Protein AF-A0A955M2W7-F1 (afdb_monomer)

Mean predicted aligned error: 8.61 Å

Foldseek 3Di:
DQEQAQADAQADPVRARADPVPRHGPVPDPDPPDDNPGRCPVQQDWDWDWDQPPPVRWIKIKIKRGQQDPVSQVVVLVVVCVVVVWDKDWDADPRIIMIITTDPCSVVVVVVPPHPD

Radius of gyration: 15.65 Å; Cα contacts (8 Å, |Δi|>4): 184; chains: 1; bounding box: 33×27×47 Å

Structure (mmCIF, N/CA/C/O backbone):
data_AF-A0A955M2W7-F1
#
_entry.id   AF-A0A955M2W7-F1
#
loop_
_atom_site.group_PDB
_atom_site.id
_atom_site.type_symbol
_atom_site.label_atom_id
_atom_site.label_alt_id
_atom_site.label_comp_id
_atom_site.label_asym_id
_atom_site.label_entity_id
_atom_site.label_seq_id
_atom_site.pdbx_PDB_ins_code
_atom_site.Cartn_x
_atom_site.Cartn_y
_atom_site.Cartn_z
_atom_site.occupancy
_atom_site.B_iso_or_equiv
_atom_site.auth_seq_id
_atom_site.auth_comp_id
_atom_site.auth_asym_id
_atom_site.auth_atom_id
_atom_site.pdbx_PDB_model_num
ATOM 1 N N . MET A 1 1 ? -12.781 7.298 -4.747 1.00 55.44 1 MET A N 1
ATOM 2 C CA . MET A 1 1 ? -12.076 6.059 -5.134 1.00 55.44 1 MET A CA 1
ATOM 3 C C . MET A 1 1 ? -10.673 6.449 -5.596 1.00 55.44 1 MET A C 1
ATOM 5 O O . MET A 1 1 ? -10.485 7.611 -5.962 1.00 55.44 1 MET A O 1
ATOM 9 N N . ILE A 1 2 ? -9.670 5.594 -5.405 1.00 60.34 2 ILE A N 1
ATOM 10 C CA . ILE A 1 2 ? -8.349 5.741 -6.036 1.00 60.34 2 ILE A CA 1
ATOM 11 C C . ILE A 1 2 ? -8.179 4.484 -6.859 1.00 60.34 2 ILE A C 1
ATOM 13 O O . ILE A 1 2 ? -8.208 3.394 -6.296 1.00 60.34 2 ILE A O 1
ATOM 17 N N . ASP A 1 3 ? -8.062 4.662 -8.163 1.00 64.06 3 ASP A N 1
ATOM 18 C CA . ASP A 1 3 ? -7.784 3.581 -9.087 1.00 64.06 3 ASP A CA 1
ATOM 19 C C . ASP A 1 3 ? -6.321 3.158 -8.920 1.00 64.06 3 ASP A C 1
ATOM 21 O O . ASP A 1 3 ? -5.422 4.002 -8.842 1.00 64.06 3 ASP A O 1
ATOM 25 N N . ILE A 1 4 ? -6.092 1.850 -8.802 1.00 65.69 4 ILE A N 1
ATOM 26 C CA . ILE A 1 4 ? -4.745 1.289 -8.891 1.00 65.69 4 ILE A CA 1
ATOM 27 C C . ILE A 1 4 ? -4.284 1.508 -10.339 1.00 65.69 4 ILE A C 1
ATOM 29 O O . ILE A 1 4 ? -5.038 1.160 -11.248 1.00 65.69 4 ILE A O 1
ATOM 33 N N . PRO A 1 5 ? -3.107 2.114 -10.579 1.00 65.50 5 PRO A N 1
ATOM 34 C CA . PRO A 1 5 ? -2.611 2.318 -11.933 1.00 65.50 5 PRO A CA 1
ATOM 35 C C . PRO A 1 5 ? -2.542 0.982 -12.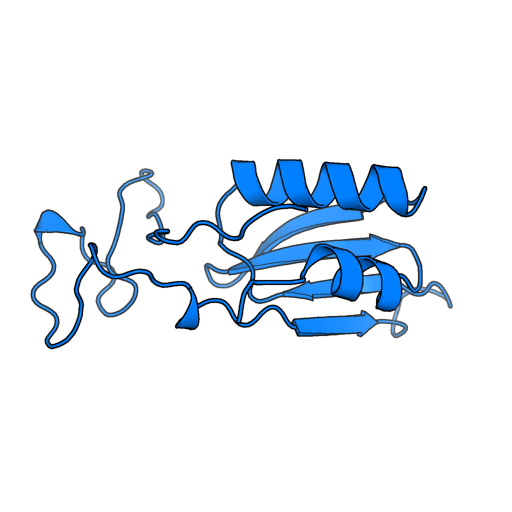681 1.00 65.50 5 PRO A C 1
ATOM 37 O O . PRO A 1 5 ? -1.991 0.007 -12.171 1.00 65.50 5 PRO A O 1
ATOM 40 N N . GLU A 1 6 ? -3.110 0.952 -13.889 1.00 62.34 6 GLU A N 1
ATOM 41 C CA . GLU A 1 6 ? -3.134 -0.242 -14.744 1.00 62.34 6 GLU A CA 1
ATOM 42 C C . GLU A 1 6 ? -1.720 -0.642 -15.178 1.00 62.34 6 GLU A C 1
ATOM 44 O O . GLU A 1 6 ? -1.429 -1.827 -15.308 1.00 62.34 6 GLU A O 1
ATOM 49 N N . HIS A 1 7 ? -0.808 0.322 -15.299 1.00 66.81 7 HIS A N 1
ATOM 50 C CA . HIS A 1 7 ? 0.587 0.099 -15.661 1.00 66.81 7 HIS A CA 1
ATOM 51 C C . HIS A 1 7 ? 1.494 0.706 -14.598 1.00 66.81 7 HIS A C 1
ATOM 53 O O . HIS A 1 7 ? 1.539 1.923 -14.426 1.00 66.81 7 HIS A O 1
ATOM 59 N N . PHE A 1 8 ? 2.221 -0.146 -13.879 1.00 70.19 8 PHE A N 1
ATOM 60 C CA . PHE A 1 8 ? 3.292 0.292 -12.993 1.00 70.19 8 PHE A CA 1
ATOM 61 C C . PHE A 1 8 ? 4.467 -0.679 -13.074 1.00 70.19 8 PHE A C 1
ATOM 63 O O . PHE A 1 8 ? 4.328 -1.870 -12.789 1.00 70.19 8 PHE A O 1
ATOM 70 N N . LEU A 1 9 ? 5.631 -0.161 -13.462 1.00 72.81 9 LEU A N 1
ATOM 71 C CA . LEU A 1 9 ? 6.878 -0.912 -13.496 1.00 72.81 9 LEU A CA 1
ATOM 72 C C . LEU A 1 9 ? 7.715 -0.580 -12.255 1.00 72.81 9 LEU A C 1
ATOM 74 O O . LEU A 1 9 ? 7.808 0.594 -11.879 1.00 72.81 9 LEU A O 1
ATOM 78 N N . PRO A 1 10 ? 8.323 -1.586 -11.595 1.00 72.81 10 PRO A N 1
ATOM 79 C CA . PRO A 1 10 ? 9.264 -1.318 -10.518 1.00 72.81 10 PRO A CA 1
ATOM 80 C C . PRO A 1 10 ? 10.419 -0.473 -11.055 1.00 72.81 10 PRO A C 1
ATOM 82 O O . PRO A 1 10 ? 10.806 -0.607 -12.215 1.00 72.81 10 PRO A O 1
ATOM 85 N N . LYS A 1 11 ? 10.953 0.409 -10.212 1.00 76.56 11 LYS A N 1
ATOM 86 C CA . LYS A 1 11 ? 12.063 1.291 -10.572 1.00 76.56 11 LYS A CA 1
ATOM 87 C C . LYS A 1 11 ? 13.320 0.904 -9.810 1.00 76.56 11 LYS A C 1
ATOM 89 O O . LYS A 1 11 ? 13.226 0.489 -8.656 1.00 76.56 11 LYS A O 1
ATOM 94 N N . ASP A 1 12 ? 14.471 1.028 -10.458 1.00 78.94 12 ASP A N 1
ATOM 95 C CA . ASP A 1 12 ? 15.770 0.868 -9.804 1.00 78.94 12 ASP A CA 1
ATOM 96 C C . ASP A 1 12 ? 16.131 2.089 -8.932 1.00 78.94 12 ASP A C 1
ATOM 98 O O . ASP A 1 12 ? 15.396 3.080 -8.862 1.00 78.94 12 ASP A O 1
ATOM 102 N N . GLU A 1 13 ? 17.295 2.040 -8.278 1.00 74.25 13 GLU A N 1
ATOM 103 C CA . GLU A 1 13 ? 17.832 3.147 -7.469 1.00 74.25 13 GLU A CA 1
ATOM 104 C C . GLU A 1 13 ? 18.069 4.438 -8.280 1.00 74.25 13 GLU A C 1
ATOM 106 O O . GLU A 1 13 ? 18.193 5.520 -7.710 1.00 74.25 13 GLU A O 1
ATOM 111 N N . GLN A 1 14 ? 18.111 4.341 -9.611 1.00 76.38 14 GLN A N 1
ATOM 112 C CA . GLN A 1 14 ? 18.305 5.450 -10.546 1.00 76.38 14 GLN A CA 1
ATOM 113 C C . GLN A 1 14 ? 16.971 5.953 -11.131 1.00 76.38 14 GLN A C 1
ATOM 115 O O . GLN A 1 14 ? 16.965 6.873 -11.952 1.00 76.38 14 GLN A O 1
ATOM 120 N N . GLY A 1 15 ? 15.837 5.385 -10.705 1.00 73.94 15 GLY A N 1
ATOM 121 C CA . GLY A 1 15 ? 14.495 5.760 -11.146 1.00 73.94 15 GLY A CA 1
ATOM 122 C C . GLY A 1 15 ? 14.098 5.221 -12.523 1.00 73.94 15 GLY A C 1
ATOM 123 O O . GLY A 1 15 ? 13.074 5.657 -13.057 1.00 73.94 15 GLY A O 1
ATOM 124 N N . ARG A 1 16 ? 14.872 4.296 -13.101 1.00 79.62 16 ARG A N 1
ATOM 125 C CA . ARG A 1 16 ? 14.585 3.655 -14.390 1.00 79.62 16 ARG A CA 1
ATOM 126 C C . ARG A 1 16 ? 13.610 2.512 -14.199 1.00 79.62 16 ARG A C 1
ATOM 128 O O . ARG A 1 16 ? 13.729 1.750 -13.245 1.00 79.62 16 ARG A O 1
ATOM 135 N N . GLU A 1 17 ? 12.660 2.391 -15.114 1.00 82.06 17 GLU A N 1
ATOM 136 C CA . GLU A 1 17 ? 11.710 1.286 -15.117 1.00 82.06 17 GLU A CA 1
ATOM 137 C C . GLU A 1 17 ? 12.447 -0.013 -15.443 1.00 82.06 17 GLU A C 1
ATOM 139 O O . GLU A 1 17 ? 13.125 -0.139 -16.463 1.00 82.06 17 GLU A O 1
ATOM 144 N N . ILE A 1 18 ? 12.349 -0.976 -14.534 1.00 83.12 18 ILE A N 1
ATOM 145 C CA . ILE A 1 18 ? 13.008 -2.268 -14.644 1.00 83.12 18 ILE A CA 1
ATOM 146 C C . ILE A 1 18 ? 11.983 -3.387 -14.715 1.00 83.12 18 ILE A C 1
ATOM 148 O O . ILE A 1 18 ? 10.865 -3.320 -14.202 1.00 83.12 18 ILE A O 1
ATOM 152 N N . CYS A 1 19 ? 12.392 -4.475 -15.350 1.00 81.44 19 CYS A N 1
ATOM 153 C CA . CYS A 1 19 ? 11.615 -5.682 -15.402 1.00 81.44 19 CYS A CA 1
ATOM 154 C C . CYS A 1 19 ? 11.560 -6.328 -14.006 1.00 81.44 19 CYS A C 1
ATOM 156 O O . CYS A 1 19 ? 12.594 -6.673 -13.444 1.00 81.44 19 CYS A O 1
ATOM 158 N N . PRO A 1 20 ? 10.374 -6.636 -13.473 1.00 74.12 20 PRO A N 1
ATOM 159 C CA . PRO A 1 20 ? 10.189 -7.371 -12.215 1.00 74.12 20 PRO A CA 1
ATOM 160 C C . PRO A 1 20 ? 10.812 -8.780 -12.215 1.00 74.12 20 PRO A C 1
ATOM 162 O O . PRO A 1 20 ? 11.091 -9.325 -11.154 1.00 74.12 20 PRO A O 1
ATOM 165 N N . LYS A 1 21 ? 10.965 -9.410 -13.391 1.00 76.44 21 LYS A N 1
ATOM 166 C CA . LYS A 1 21 ? 11.401 -10.808 -13.530 1.00 76.44 21 LYS A CA 1
ATOM 167 C C . LYS A 1 21 ? 12.920 -10.927 -13.565 1.00 76.44 21 LYS A C 1
ATOM 169 O O . LYS A 1 21 ? 13.468 -11.846 -12.972 1.00 76.44 21 LYS A O 1
ATOM 174 N N . CYS A 1 22 ? 13.584 -10.038 -14.302 1.00 82.12 22 CYS A N 1
ATOM 175 C CA . CYS A 1 22 ? 15.033 -10.087 -14.512 1.00 82.12 22 CYS A CA 1
ATOM 176 C C . CYS A 1 22 ? 15.784 -8.859 -13.997 1.00 82.12 22 CYS A C 1
ATOM 178 O O . CYS A 1 22 ? 17.004 -8.833 -14.109 1.00 82.12 22 CYS A O 1
ATOM 180 N N . GLN A 1 23 ? 15.078 -7.854 -13.469 1.00 73.62 23 GLN A N 1
ATOM 181 C CA . GLN A 1 23 ? 15.620 -6.601 -12.925 1.00 73.62 23 GLN A CA 1
ATOM 182 C C . GLN A 1 23 ? 16.460 -5.770 -13.910 1.00 73.62 23 GLN A C 1
ATOM 184 O O . GLN A 1 23 ? 17.122 -4.820 -13.511 1.00 73.62 23 GLN A O 1
ATOM 189 N N . LYS A 1 24 ? 16.415 -6.091 -15.207 1.00 82.50 24 LYS A N 1
ATOM 190 C CA . LYS A 1 24 ? 17.012 -5.275 -16.275 1.00 82.50 24 LYS A CA 1
ATOM 191 C C . LYS A 1 24 ? 16.081 -4.133 -16.659 1.00 82.50 24 LYS A C 1
ATOM 193 O O . LYS A 1 24 ? 14.877 -4.270 -16.460 1.00 82.50 24 LYS A O 1
ATOM 198 N N . ALA A 1 25 ? 16.611 -3.063 -17.250 1.00 82.25 25 ALA A N 1
ATOM 199 C CA . ALA A 1 25 ? 15.796 -1.989 -17.819 1.00 82.25 25 ALA A CA 1
ATOM 200 C C . ALA A 1 25 ? 14.711 -2.554 -18.750 1.00 82.25 25 ALA A C 1
ATOM 202 O O . ALA A 1 25 ? 14.940 -3.565 -19.423 1.00 82.25 25 ALA A O 1
ATOM 203 N N . ASP A 1 26 ? 13.537 -1.923 -18.782 1.00 77.81 26 ASP A N 1
ATOM 204 C CA . ASP A 1 26 ? 12.425 -2.317 -19.653 1.00 77.81 26 ASP A CA 1
ATOM 205 C C . ASP A 1 26 ? 12.884 -2.482 -21.116 1.00 77.81 26 ASP A C 1
ATOM 207 O O . ASP A 1 26 ? 12.596 -3.506 -21.736 1.00 77.81 26 ASP A O 1
ATOM 211 N N . ALA A 1 27 ? 13.714 -1.551 -21.597 1.00 78.94 27 ALA A N 1
ATOM 212 C CA . ALA A 1 27 ? 14.281 -1.541 -22.941 1.00 78.94 27 ALA A CA 1
ATOM 213 C C . ALA A 1 27 ? 15.250 -2.706 -23.231 1.00 78.94 27 ALA A C 1
ATOM 215 O O . ALA A 1 27 ? 15.452 -3.071 -24.387 1.00 78.94 27 ALA A O 1
ATOM 216 N N . GLU A 1 28 ? 15.855 -3.299 -22.199 1.00 81.88 28 GLU A N 1
ATOM 217 C CA . GLU A 1 28 ? 16.826 -4.400 -22.314 1.00 81.88 28 GLU A CA 1
ATOM 218 C C . GLU A 1 28 ? 16.230 -5.756 -21.899 1.00 81.88 28 GLU A C 1
ATOM 220 O O . GLU A 1 28 ? 16.911 -6.792 -21.883 1.00 81.88 28 GLU A O 1
ATOM 225 N N . CYS A 1 29 ? 14.950 -5.771 -21.528 1.00 82.25 29 CYS A N 1
ATOM 226 C CA . CYS A 1 29 ? 14.283 -6.972 -21.077 1.00 82.25 29 CYS A CA 1
ATOM 227 C C . CYS A 1 29 ? 13.892 -7.876 -22.254 1.00 82.25 29 CYS A C 1
ATOM 229 O O . CYS A 1 29 ? 13.198 -7.475 -23.180 1.00 82.25 29 CYS A O 1
ATOM 231 N N . THR A 1 30 ? 14.281 -9.147 -22.170 1.00 82.88 30 THR A N 1
ATOM 232 C CA . THR A 1 30 ? 13.940 -10.210 -23.137 1.00 82.88 30 THR A CA 1
ATOM 233 C C . THR A 1 30 ? 13.213 -11.382 -22.468 1.00 82.88 30 THR A C 1
ATOM 235 O O . THR A 1 30 ? 13.259 -12.520 -22.935 1.00 82.88 30 THR A O 1
ATOM 238 N N . CYS A 1 31 ? 12.548 -11.140 -21.333 1.00 82.50 31 CYS A N 1
ATOM 239 C CA . CYS A 1 31 ? 11.854 -12.195 -20.602 1.00 82.50 31 CYS A CA 1
ATOM 240 C C . CYS A 1 31 ? 10.650 -12.743 -21.391 1.00 82.50 31 CYS A C 1
ATOM 242 O O . CYS A 1 31 ? 9.762 -11.974 -21.759 1.00 82.50 31 CYS A O 1
ATOM 244 N N . PRO A 1 32 ? 10.536 -14.073 -21.570 1.00 77.06 32 PRO A N 1
ATOM 245 C CA . PRO A 1 32 ? 9.371 -14.663 -22.215 1.00 77.06 32 PRO A CA 1
ATOM 246 C C . PRO A 1 32 ? 8.109 -14.432 -21.368 1.00 77.06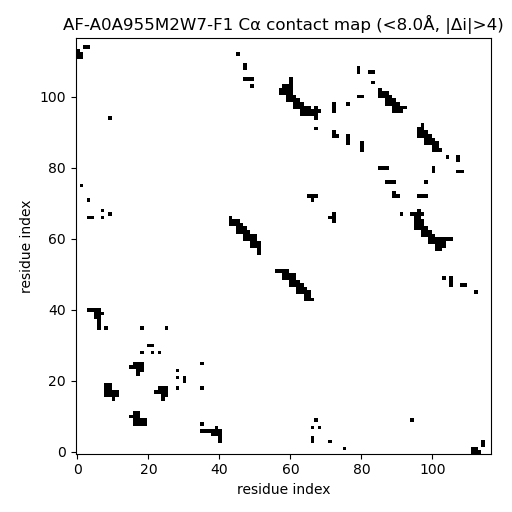 32 PRO A C 1
ATOM 248 O O . PRO A 1 32 ? 8.090 -14.700 -20.156 1.00 77.06 32 PRO A O 1
ATOM 251 N N . GLY A 1 33 ? 7.061 -13.914 -22.016 1.00 71.94 33 GLY A N 1
ATOM 252 C CA . GLY A 1 33 ? 5.773 -13.595 -21.392 1.00 71.94 33 GLY A CA 1
ATOM 253 C C . GLY A 1 33 ? 5.773 -12.336 -20.518 1.00 71.94 33 GLY A C 1
ATOM 254 O O . GLY A 1 33 ? 4.883 -12.190 -19.686 1.00 71.94 33 GLY A O 1
ATOM 255 N N . TYR A 1 34 ? 6.775 -11.462 -20.646 1.00 71.88 34 TYR A N 1
ATOM 256 C CA . TYR A 1 34 ? 6.769 -10.139 -20.026 1.00 71.88 34 TYR A CA 1
ATOM 257 C C . TYR A 1 34 ? 6.462 -9.079 -21.084 1.00 71.88 34 TYR A C 1
ATOM 259 O O . TYR A 1 34 ? 7.264 -8.872 -21.990 1.00 71.88 34 TYR A O 1
ATOM 267 N N . ASP A 1 35 ? 5.315 -8.416 -20.951 1.00 71.44 35 ASP A N 1
ATOM 268 C CA . ASP A 1 35 ? 4.946 -7.262 -21.766 1.00 71.44 35 ASP A CA 1
ATOM 269 C C . ASP A 1 35 ? 4.792 -6.036 -20.845 1.00 71.44 35 ASP A C 1
ATOM 271 O O . ASP A 1 35 ? 3.907 -6.030 -19.978 1.00 71.44 35 ASP A O 1
ATOM 275 N N . PRO A 1 36 ? 5.655 -5.010 -20.970 1.00 68.00 36 PRO A N 1
ATOM 276 C CA . PRO A 1 36 ? 5.534 -3.786 -20.181 1.00 68.00 36 PRO A CA 1
ATOM 277 C C . PRO A 1 36 ? 4.258 -2.988 -20.506 1.00 68.00 36 PRO A C 1
ATOM 279 O O . PRO A 1 36 ? 3.817 -2.205 -19.670 1.00 68.00 36 PRO A O 1
ATOM 282 N N . ASN A 1 37 ? 3.630 -3.217 -21.667 1.00 68.50 37 ASN A N 1
ATOM 283 C CA . ASN A 1 37 ? 2.411 -2.532 -22.107 1.00 68.50 37 ASN A CA 1
ATOM 284 C C . ASN A 1 37 ? 1.117 -3.253 -21.704 1.00 68.50 37 ASN A C 1
ATOM 286 O O . ASN A 1 37 ? 0.027 -2.737 -21.962 1.00 68.50 37 ASN A O 1
ATOM 290 N N . GLN A 1 38 ? 1.187 -4.430 -21.078 1.00 66.31 38 GLN A N 1
ATOM 291 C CA . GLN A 1 38 ? -0.007 -5.089 -20.546 1.00 66.31 38 GLN A CA 1
ATOM 292 C C . GLN A 1 38 ? -0.404 -4.509 -19.184 1.00 66.31 38 GLN A C 1
ATOM 294 O O . GLN A 1 38 ? 0.482 -4.223 -18.374 1.00 66.31 38 GLN A O 1
ATOM 299 N N . PRO A 1 39 ? -1.715 -4.363 -18.905 1.00 60.59 39 PRO A N 1
ATOM 300 C CA . PRO A 1 39 ? -2.182 -3.927 -17.600 1.00 60.59 39 PRO A CA 1
ATOM 301 C C . PRO A 1 39 ? -1.722 -4.933 -16.539 1.00 60.59 39 PRO A C 1
ATOM 303 O O . PRO A 1 39 ? -2.093 -6.104 -16.552 1.00 60.59 39 PRO A O 1
ATOM 306 N N . GLN A 1 40 ? -0.891 -4.477 -15.610 1.00 63.59 40 GLN A N 1
ATOM 307 C CA . GLN A 1 40 ? -0.316 -5.282 -14.534 1.00 63.59 40 GLN A CA 1
ATOM 308 C C . GLN A 1 40 ? -1.191 -5.255 -13.274 1.00 63.59 40 GLN A C 1
ATOM 310 O O . GLN A 1 40 ? -0.701 -5.519 -12.176 1.00 63.59 40 GLN A O 1
ATOM 315 N N . LEU A 1 41 ? -2.491 -4.967 -13.427 1.00 57.50 41 LEU A N 1
ATOM 316 C CA . LEU A 1 41 ? -3.468 -4.926 -12.336 1.00 57.50 41 LEU A CA 1
ATOM 317 C C . LEU A 1 41 ? -3.493 -6.249 -11.554 1.00 57.50 41 LEU A C 1
ATOM 319 O O . LEU A 1 41 ? -3.506 -6.236 -10.327 1.00 57.50 41 LEU A O 1
ATOM 323 N N . GLU A 1 42 ? -3.373 -7.372 -12.270 1.00 55.53 42 GLU A N 1
ATOM 324 C CA . GLU A 1 42 ? -3.310 -8.735 -11.719 1.00 55.53 42 GLU A CA 1
ATOM 325 C C . GLU A 1 42 ? -2.098 -8.965 -10.796 1.00 55.53 42 GLU A C 1
ATOM 327 O O . GLU A 1 42 ? -2.048 -9.933 -10.036 1.00 55.53 42 GLU A O 1
ATOM 332 N N . ARG A 1 43 ? -1.076 -8.098 -10.868 1.00 63.19 43 ARG A N 1
ATOM 333 C CA . ARG A 1 43 ? 0.138 -8.221 -10.055 1.00 63.19 43 ARG A CA 1
ATOM 334 C C . ARG A 1 43 ? -0.031 -7.622 -8.661 1.00 63.19 43 ARG A C 1
ATOM 336 O O . ARG A 1 43 ? 0.658 -8.049 -7.733 1.00 63.19 43 ARG A O 1
ATOM 343 N N . TYR A 1 44 ? -0.932 -6.659 -8.492 1.00 70.25 44 TYR A N 1
ATOM 344 C CA . TYR A 1 44 ? -1.202 -6.064 -7.189 1.00 70.25 44 TYR A CA 1
ATOM 345 C C . TYR A 1 44 ? -2.387 -6.782 -6.562 1.00 70.25 44 TYR A C 1
ATOM 347 O O . TYR A 1 44 ? -3.524 -6.640 -6.997 1.00 70.25 44 TYR A O 1
ATOM 355 N N . SER A 1 45 ? -2.116 -7.543 -5.504 1.00 74.44 45 SER A N 1
ATOM 356 C CA . SER A 1 45 ? -3.141 -8.163 -4.664 1.00 74.44 45 SER A CA 1
ATOM 357 C C . SER A 1 45 ? -3.109 -7.490 -3.291 1.00 74.44 45 SER A C 1
ATOM 359 O O . SER A 1 45 ? -2.492 -8.048 -2.375 1.00 74.44 45 SER A O 1
ATOM 361 N N . PRO A 1 46 ? -3.753 -6.316 -3.118 1.00 82.88 46 PRO A N 1
ATOM 362 C CA . PRO A 1 46 ? -3.754 -5.612 -1.849 1.00 82.88 46 PRO A CA 1
ATOM 363 C C . PRO A 1 46 ? -4.297 -6.509 -0.734 1.00 82.88 46 PRO A C 1
ATOM 365 O O . PRO A 1 46 ? -5.459 -6.923 -0.792 1.00 82.88 46 PRO A O 1
ATOM 368 N N . LYS A 1 47 ? -3.497 -6.812 0.294 1.00 87.56 47 LYS A N 1
ATOM 369 C CA . LYS A 1 47 ? -3.996 -7.537 1.474 1.00 87.56 47 LYS A CA 1
ATOM 370 C C . LYS A 1 47 ? -4.110 -6.578 2.640 1.00 87.56 47 LYS A C 1
ATOM 372 O O . LYS A 1 47 ? -3.200 -5.811 2.943 1.00 87.56 47 LYS A O 1
ATOM 377 N N . VAL A 1 48 ? -5.263 -6.636 3.297 1.00 89.88 48 VAL A N 1
ATOM 378 C CA . VAL A 1 48 ? -5.559 -5.811 4.462 1.00 89.88 48 VAL A CA 1
ATOM 379 C C . VAL A 1 48 ? -5.452 -6.681 5.705 1.00 89.88 48 VAL A C 1
ATOM 381 O O . VAL A 1 48 ? -6.208 -7.634 5.887 1.00 89.88 48 VAL A O 1
ATOM 384 N N . LEU A 1 49 ? -4.499 -6.349 6.562 1.00 89.94 49 LEU A N 1
ATOM 385 C CA . LEU A 1 49 ? -4.162 -7.066 7.781 1.00 89.94 49 LEU A CA 1
ATOM 386 C C . LEU A 1 49 ? -4.476 -6.187 8.993 1.00 89.94 49 LEU A C 1
ATOM 388 O O . LEU A 1 49 ? -4.443 -4.958 8.924 1.00 89.94 49 LEU A O 1
ATOM 392 N N . LEU A 1 50 ? -4.794 -6.827 10.116 1.00 90.69 50 LEU A N 1
ATOM 393 C CA . LEU A 1 50 ? -4.972 -6.148 11.394 1.00 90.69 50 LEU A CA 1
ATOM 394 C C . LEU A 1 50 ? -3.867 -6.576 12.348 1.00 90.69 50 LEU A C 1
ATOM 396 O O . LEU A 1 50 ? -3.826 -7.731 12.772 1.00 90.69 50 LEU A O 1
ATOM 400 N N . GLU A 1 51 ? -3.017 -5.636 12.731 1.00 87.12 51 GLU A N 1
ATOM 401 C CA . GLU A 1 51 ? -1.888 -5.893 13.605 1.00 87.12 51 GLU A CA 1
ATOM 402 C C . GLU A 1 51 ? -2.133 -5.325 15.005 1.00 87.12 51 GLU A C 1
ATOM 404 O O . GLU A 1 51 ? -2.444 -4.147 15.195 1.00 87.12 51 GLU A O 1
ATOM 409 N N . LYS A 1 52 ? -2.032 -6.201 16.010 1.00 80.88 52 LYS A N 1
ATOM 410 C CA . LYS A 1 52 ? -2.232 -5.871 17.435 1.00 80.88 52 LYS A CA 1
ATOM 411 C C . LYS A 1 52 ? -1.021 -6.217 18.307 1.00 80.88 52 LYS A C 1
ATOM 413 O O . LYS A 1 52 ? -0.891 -5.705 19.420 1.00 80.88 52 LYS A O 1
ATOM 418 N N . LYS A 1 53 ? -0.137 -7.104 17.833 1.00 72.88 53 LYS A N 1
ATOM 419 C CA . LYS A 1 53 ? 1.042 -7.568 18.582 1.00 72.88 53 LYS A CA 1
ATOM 420 C C . LYS A 1 53 ? 2.068 -6.441 18.727 1.00 72.88 53 LYS A C 1
ATOM 422 O O . LYS A 1 53 ? 2.276 -5.666 17.807 1.00 72.88 53 LYS A O 1
ATOM 427 N N . GLY A 1 54 ? 2.699 -6.336 19.900 1.00 70.12 54 GLY A N 1
ATOM 428 C CA . GLY A 1 54 ? 3.809 -5.400 20.149 1.00 70.12 54 GLY A CA 1
ATOM 429 C C . GLY A 1 54 ? 3.438 -3.912 20.251 1.00 70.12 54 GLY A C 1
ATOM 430 O O . GLY A 1 54 ? 4.289 -3.096 20.586 1.00 70.12 54 GLY A O 1
ATOM 431 N N . ARG A 1 55 ? 2.172 -3.529 20.036 1.00 71.38 55 ARG A N 1
ATOM 432 C CA . ARG A 1 55 ? 1.736 -2.119 19.961 1.00 71.38 55 ARG A CA 1
ATOM 433 C C . ARG A 1 55 ? 1.056 -1.607 21.247 1.00 71.38 55 ARG A C 1
ATOM 435 O O . ARG A 1 55 ? 0.232 -0.699 21.190 1.00 71.38 55 ARG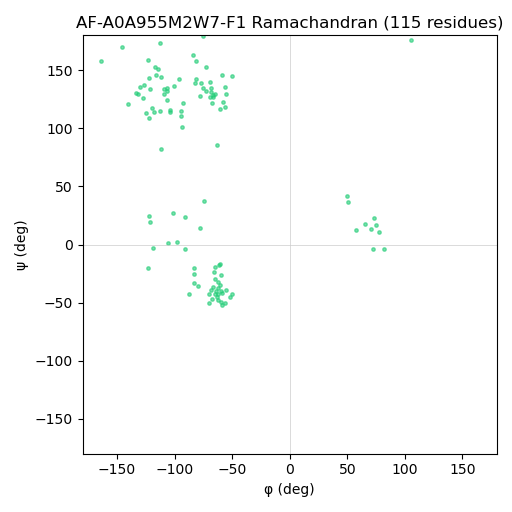 A O 1
ATOM 442 N N . LYS A 1 56 ? 1.375 -2.174 22.423 1.00 76.00 56 LYS A N 1
ATOM 443 C CA . LYS A 1 56 ? 0.803 -1.790 23.743 1.00 76.00 56 LYS A CA 1
ATOM 444 C C . LYS A 1 56 ? -0.740 -1.704 23.747 1.00 76.00 56 LYS A C 1
ATOM 446 O O . LYS A 1 56 ? -1.313 -0.757 24.273 1.00 76.00 56 LYS A O 1
ATOM 451 N N . GLY A 1 57 ? -1.410 -2.659 23.098 1.00 76.19 57 GLY A N 1
ATOM 452 C CA . GLY A 1 57 ? -2.875 -2.694 22.982 1.00 76.19 57 GLY A CA 1
ATOM 453 C C . GLY A 1 57 ? -3.470 -1.805 21.881 1.00 76.19 57 GLY A C 1
ATOM 454 O O . GLY A 1 57 ? -4.672 -1.874 21.636 1.00 76.19 57 GLY A O 1
ATOM 455 N N . LYS A 1 58 ? -2.658 -1.009 21.172 1.00 81.75 58 LYS A N 1
ATOM 456 C CA . LYS A 1 58 ? -3.111 -0.250 19.999 1.00 81.75 58 LYS A CA 1
ATOM 457 C C . LYS A 1 58 ? -3.231 -1.172 18.791 1.00 81.75 58 LYS A C 1
ATOM 459 O O . LYS A 1 58 ? -2.386 -2.030 18.560 1.00 81.75 58 LYS A O 1
ATOM 464 N N . THR A 1 59 ? -4.293 -0.974 18.024 1.00 88.62 59 THR A N 1
ATOM 465 C CA . THR A 1 59 ? -4.539 -1.711 16.783 1.00 88.62 59 THR A CA 1
ATOM 466 C C . THR A 1 59 ? -4.043 -0.884 15.601 1.00 88.62 59 THR A C 1
ATOM 468 O O . THR A 1 59 ? -4.181 0.338 15.624 1.00 88.62 59 THR A O 1
ATOM 471 N N . VAL A 1 60 ? -3.468 -1.528 14.590 1.00 91.06 60 VAL A N 1
ATOM 472 C CA . VAL A 1 60 ? -3.027 -0.905 13.337 1.00 91.06 60 VAL A CA 1
ATOM 473 C C . VAL A 1 60 ? -3.575 -1.724 12.174 1.00 91.06 60 VAL A C 1
ATOM 475 O O . VAL A 1 60 ? -3.531 -2.951 12.192 1.00 91.06 60 VAL A O 1
ATOM 478 N N . THR A 1 61 ? -4.112 -1.053 11.166 1.00 91.94 61 THR A N 1
ATOM 479 C CA . THR A 1 61 ? -4.494 -1.659 9.892 1.00 91.94 61 THR A CA 1
ATOM 480 C C . THR A 1 61 ? -3.321 -1.532 8.933 1.00 91.94 61 THR A C 1
ATOM 482 O O . THR A 1 61 ? -2.869 -0.421 8.670 1.00 91.94 61 THR A O 1
ATOM 485 N N . VAL A 1 62 ? -2.834 -2.655 8.417 1.00 91.62 62 VAL A N 1
ATOM 486 C CA . VAL A 1 62 ? -1.716 -2.716 7.469 1.00 91.62 62 VAL A CA 1
ATOM 487 C C . VAL A 1 62 ? -2.261 -3.113 6.104 1.00 91.62 62 VAL A C 1
ATOM 489 O O . VAL A 1 62 ? -3.075 -4.026 5.999 1.00 91.62 62 VAL A O 1
ATOM 492 N N . ILE A 1 63 ? -1.836 -2.413 5.062 1.00 91.12 63 ILE A N 1
ATOM 493 C CA . ILE A 1 63 ? -2.232 -2.633 3.675 1.00 91.12 63 ILE A CA 1
ATOM 494 C C . ILE A 1 63 ? -0.951 -2.899 2.900 1.00 91.12 63 ILE A C 1
ATOM 496 O O . ILE A 1 63 ? -0.165 -1.976 2.723 1.00 91.12 63 ILE A O 1
ATOM 500 N N . ASN A 1 64 ? -0.721 -4.134 2.468 1.00 88.75 64 ASN A N 1
ATOM 501 C CA . ASN A 1 64 ? 0.447 -4.508 1.665 1.00 88.75 64 ASN A CA 1
ATOM 502 C C . ASN A 1 64 ? 0.026 -4.918 0.248 1.00 88.75 64 ASN A C 1
ATOM 504 O O . ASN A 1 64 ? -1.167 -5.011 -0.037 1.00 88.75 64 ASN A O 1
ATOM 508 N N . GLY A 1 65 ? 0.993 -5.152 -0.643 1.00 84.00 65 GLY A N 1
ATOM 509 C CA . GLY A 1 65 ? 0.712 -5.533 -2.031 1.00 84.00 65 GLY A CA 1
ATOM 510 C C . GLY A 1 65 ? 0.189 -4.386 -2.897 1.00 84.00 65 GLY A C 1
ATOM 511 O O . GLY A 1 65 ? -0.486 -4.639 -3.893 1.00 84.00 65 GLY A O 1
ATOM 512 N N . LEU A 1 66 ? 0.463 -3.133 -2.514 1.00 86.44 66 LEU A N 1
ATOM 513 C CA . LEU A 1 66 ? 0.158 -1.958 -3.330 1.00 86.44 66 LEU A CA 1
ATOM 514 C C . LEU A 1 66 ? 1.283 -1.705 -4.349 1.00 86.44 66 LEU A C 1
ATOM 516 O O . LEU A 1 66 ? 2.401 -2.197 -4.171 1.00 86.44 66 LEU A O 1
ATOM 520 N N . PRO A 1 67 ? 1.039 -0.903 -5.395 1.0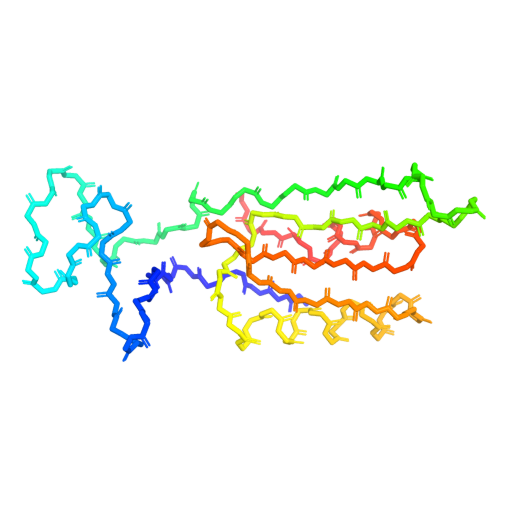0 82.56 67 PRO A N 1
ATOM 521 C CA . PRO A 1 67 ? 2.108 -0.384 -6.239 1.00 82.56 67 PRO A CA 1
ATOM 522 C C . PRO A 1 67 ? 3.143 0.381 -5.411 1.00 82.56 67 PRO A C 1
ATOM 524 O O . PRO A 1 67 ? 2.781 1.214 -4.577 1.00 82.56 67 PRO A O 1
ATOM 527 N N . ALA A 1 68 ? 4.431 0.142 -5.668 1.00 82.50 68 ALA A N 1
ATOM 528 C CA . ALA A 1 68 ? 5.542 0.898 -5.081 1.00 82.50 68 ALA A CA 1
ATOM 529 C C . ALA A 1 68 ? 5.697 2.299 -5.706 1.00 82.50 68 ALA A C 1
ATOM 531 O O . ALA A 1 68 ? 6.802 2.793 -5.925 1.00 82.50 68 ALA A O 1
ATOM 532 N N . ASP A 1 69 ? 4.574 2.944 -6.012 1.00 81.75 69 ASP A N 1
ATOM 533 C CA . ASP A 1 69 ? 4.524 4.283 -6.568 1.00 81.75 69 ASP A CA 1
ATOM 534 C C . ASP A 1 69 ? 4.356 5.289 -5.429 1.00 81.75 69 ASP A C 1
ATOM 536 O O . ASP A 1 69 ? 3.341 5.316 -4.732 1.00 81.75 69 ASP A O 1
ATOM 540 N N . GLN A 1 70 ? 5.364 6.134 -5.220 1.00 82.19 70 GLN A N 1
ATOM 541 C CA . GLN A 1 70 ? 5.345 7.106 -4.127 1.00 82.19 70 GLN A CA 1
ATOM 542 C C . GLN A 1 70 ? 4.200 8.124 -4.255 1.00 82.19 70 GLN A C 1
ATOM 544 O O . GLN A 1 70 ? 3.668 8.571 -3.236 1.00 82.19 70 GLN A O 1
ATOM 549 N N . CYS A 1 71 ? 3.796 8.489 -5.476 1.00 82.94 71 CYS A N 1
ATOM 550 C CA . CYS A 1 71 ? 2.679 9.404 -5.704 1.00 82.94 71 CYS A CA 1
ATOM 551 C C . CYS A 1 71 ? 1.352 8.731 -5.336 1.00 82.94 71 CYS A C 1
ATOM 553 O O . CYS A 1 71 ? 0.610 9.272 -4.514 1.00 82.94 71 CYS A O 1
ATOM 555 N N . PHE A 1 72 ? 1.103 7.523 -5.848 1.00 84.44 72 PHE A N 1
ATOM 556 C CA . PHE A 1 72 ? -0.055 6.699 -5.511 1.00 84.44 72 PHE A CA 1
ATOM 557 C C . PHE A 1 72 ? -0.142 6.453 -4.005 1.00 84.44 72 PHE A C 1
ATOM 559 O O . PHE A 1 72 ? -1.186 6.699 -3.404 1.00 84.44 72 PHE A O 1
ATOM 566 N N . LEU A 1 73 ? 0.951 6.014 -3.374 1.00 87.62 73 LEU A N 1
ATOM 567 C CA . LEU A 1 73 ? 0.984 5.720 -1.943 1.00 87.62 73 LEU A CA 1
ATOM 568 C C . LEU A 1 73 ? 0.693 6.963 -1.111 1.00 87.62 73 LEU A C 1
ATOM 570 O O . LEU A 1 73 ? -0.101 6.895 -0.173 1.00 87.62 73 LEU A O 1
ATOM 574 N N . ARG A 1 74 ? 1.269 8.115 -1.472 1.00 87.19 74 ARG A N 1
ATOM 575 C CA . ARG A 1 74 ? 1.000 9.389 -0.800 1.00 87.19 74 ARG A CA 1
ATOM 576 C C . ARG A 1 74 ? -0.466 9.791 -0.932 1.00 87.19 74 ARG A C 1
ATOM 578 O O . ARG A 1 74 ? -1.081 10.164 0.070 1.00 87.19 74 ARG A O 1
ATOM 585 N N . ASP A 1 75 ? -1.031 9.726 -2.133 1.00 87.56 75 ASP A N 1
ATOM 586 C CA . ASP A 1 75 ? -2.420 10.118 -2.379 1.00 87.56 75 ASP A CA 1
ATOM 587 C C . ASP A 1 75 ? -3.408 9.149 -1.722 1.00 87.56 75 ASP A C 1
ATOM 589 O O . ASP A 1 75 ? -4.391 9.577 -1.105 1.00 87.56 75 ASP A O 1
ATOM 593 N N . PHE A 1 76 ? -3.112 7.850 -1.756 1.00 87.06 76 PHE A N 1
ATOM 594 C CA . PHE A 1 76 ? -3.907 6.817 -1.104 1.00 87.06 76 PHE A CA 1
ATOM 595 C C . PHE A 1 76 ? -3.848 6.927 0.416 1.00 87.06 76 PHE A C 1
ATOM 597 O O . PHE A 1 76 ? -4.896 7.010 1.062 1.00 87.06 76 PHE A O 1
ATOM 604 N N . ALA A 1 77 ? -2.655 7.085 0.990 1.00 89.06 77 ALA A N 1
ATOM 605 C CA . ALA A 1 77 ? -2.486 7.348 2.413 1.00 89.06 77 ALA A CA 1
ATOM 606 C C . ALA A 1 77 ? -3.186 8.647 2.838 1.00 89.06 77 ALA A C 1
ATOM 608 O O . ALA A 1 77 ? -3.805 8.692 3.899 1.00 89.06 77 ALA A O 1
ATOM 609 N N . LYS A 1 78 ? -3.138 9.714 2.029 1.00 88.94 78 LYS A N 1
ATOM 610 C CA . LYS A 1 78 ? -3.833 10.976 2.329 1.00 88.94 78 LYS A CA 1
ATOM 611 C C . LYS A 1 78 ? -5.350 10.789 2.375 1.00 88.94 78 LYS A C 1
ATOM 613 O O . LYS A 1 78 ? -5.978 11.264 3.321 1.00 88.94 78 LYS A O 1
ATOM 618 N N . LYS A 1 79 ? -5.941 10.076 1.407 1.00 87.50 79 LYS A N 1
ATOM 619 C CA . LYS A 1 79 ? -7.386 9.780 1.424 1.00 87.50 79 LYS A CA 1
ATOM 620 C C . LYS A 1 79 ? -7.767 8.888 2.603 1.00 87.50 79 LYS A C 1
ATOM 622 O O . LYS A 1 79 ? -8.759 9.176 3.266 1.00 87.50 79 LYS A O 1
ATOM 627 N N . LEU A 1 80 ? -6.966 7.864 2.899 1.00 88.50 80 LEU A N 1
ATOM 628 C CA . LEU A 1 80 ? -7.173 6.985 4.050 1.00 88.50 80 LEU A CA 1
ATOM 629 C C . LEU A 1 80 ? -7.162 7.766 5.364 1.00 88.50 80 LEU A C 1
ATOM 631 O O . LEU A 1 80 ? -8.133 7.691 6.107 1.00 88.50 80 LEU A O 1
ATOM 635 N N . LYS A 1 81 ? -6.130 8.581 5.610 1.00 89.44 81 LYS A N 1
ATOM 636 C CA . LYS A 1 81 ? -6.027 9.427 6.811 1.00 89.44 81 LYS A CA 1
ATOM 637 C C . LYS A 1 81 ? -7.196 10.404 6.937 1.00 89.44 81 LYS A C 1
ATOM 639 O O . LYS A 1 81 ? -7.746 10.564 8.020 1.00 89.44 81 LYS A O 1
ATOM 644 N N . CYS A 1 82 ? -7.607 11.023 5.830 1.00 88.94 82 CYS A N 1
ATOM 645 C CA . CYS A 1 82 ? -8.732 11.958 5.813 1.00 88.94 82 CYS A CA 1
ATOM 646 C C . CYS A 1 82 ? -10.064 11.280 6.176 1.00 88.94 82 CYS A C 1
ATOM 648 O O . CYS A 1 82 ? -10.852 11.850 6.921 1.00 88.94 82 CYS A O 1
ATOM 650 N N . GLN A 1 83 ? -10.302 10.061 5.686 1.00 87.06 83 GLN A N 1
ATOM 651 C CA . GLN A 1 83 ? -11.532 9.311 5.961 1.00 87.06 83 GLN A CA 1
ATOM 652 C C . GLN A 1 83 ? -11.518 8.626 7.334 1.00 87.06 83 GLN A C 1
ATOM 654 O O . GLN A 1 83 ? -12.552 8.513 7.983 1.00 87.06 83 GLN A O 1
ATOM 659 N N . ALA A 1 84 ? -10.355 8.146 7.771 1.00 86.81 84 ALA A N 1
ATOM 660 C CA . ALA A 1 84 ? -10.198 7.428 9.028 1.00 86.81 84 ALA A CA 1
ATOM 661 C C . ALA A 1 84 ? -10.054 8.355 10.243 1.00 86.81 84 ALA A C 1
ATOM 663 O O . ALA A 1 84 ? -10.272 7.912 11.368 1.00 86.81 84 ALA A O 1
ATOM 664 N N . GLY A 1 85 ? -9.670 9.620 10.031 1.00 87.50 85 GLY A N 1
ATOM 665 C CA . GLY A 1 85 ? -9.385 10.567 11.112 1.00 87.50 85 GLY A CA 1
ATOM 666 C C . GLY A 1 85 ? -8.174 10.167 11.960 1.00 87.50 85 GLY A C 1
ATOM 667 O O . GLY A 1 85 ? -8.021 10.648 13.080 1.00 87.50 85 GLY A O 1
ATOM 668 N N . SER A 1 86 ? -7.326 9.271 11.451 1.00 85.69 86 SER A N 1
ATOM 669 C CA . SER A 1 86 ? -6.196 8.693 12.170 1.00 85.69 86 SER A CA 1
ATOM 670 C C . SER A 1 86 ? -4.875 8.928 11.440 1.00 85.69 86 SER A C 1
ATOM 672 O O . SER A 1 86 ? -4.824 9.229 10.244 1.00 85.69 86 SER A O 1
ATOM 674 N N . GLY A 1 87 ? -3.778 8.834 12.194 1.00 86.38 87 GLY A N 1
ATOM 675 C CA . GLY A 1 87 ? -2.430 8.890 11.640 1.00 86.38 87 GLY A CA 1
ATOM 676 C C . GLY A 1 87 ? -2.080 7.609 10.881 1.00 86.38 87 GLY A C 1
ATOM 677 O O . GLY A 1 87 ? -2.579 6.529 11.197 1.00 86.38 87 GLY A O 1
ATOM 678 N N . GLY A 1 88 ? -1.181 7.724 9.907 1.00 86.88 88 GLY A N 1
ATOM 679 C CA . GLY A 1 88 ? -0.696 6.590 9.128 1.00 86.88 88 GLY A CA 1
ATOM 680 C C . GLY A 1 88 ? 0.580 6.908 8.357 1.00 86.88 88 GLY A C 1
ATOM 681 O O . GLY A 1 88 ? 0.863 8.079 8.070 1.00 86.88 88 GLY A O 1
ATOM 682 N N . THR A 1 89 ? 1.315 5.855 8.020 1.00 88.94 89 THR A N 1
ATOM 683 C CA . THR A 1 89 ? 2.608 5.884 7.330 1.00 88.94 89 THR A CA 1
ATOM 684 C C . THR A 1 89 ? 2.502 5.074 6.045 1.00 88.94 89 THR A C 1
ATOM 686 O O . THR A 1 89 ? 1.828 4.051 6.012 1.00 88.94 89 THR A O 1
ATOM 689 N N . SER A 1 90 ? 3.159 5.529 4.985 1.00 90.69 90 SER A N 1
ATOM 690 C CA . SER A 1 90 ? 3.300 4.785 3.733 1.00 90.69 90 SER A CA 1
ATOM 691 C C . SER A 1 90 ? 4.777 4.590 3.431 1.00 90.69 90 SER A C 1
ATOM 693 O O . SER A 1 90 ? 5.534 5.558 3.519 1.00 90.69 90 SER A O 1
ATOM 695 N N . TYR A 1 91 ? 5.175 3.380 3.066 1.00 88.50 91 TYR A N 1
ATOM 696 C CA . TYR A 1 91 ? 6.550 3.028 2.720 1.00 88.50 91 TYR A CA 1
ATOM 697 C C . TYR A 1 91 ? 6.567 1.9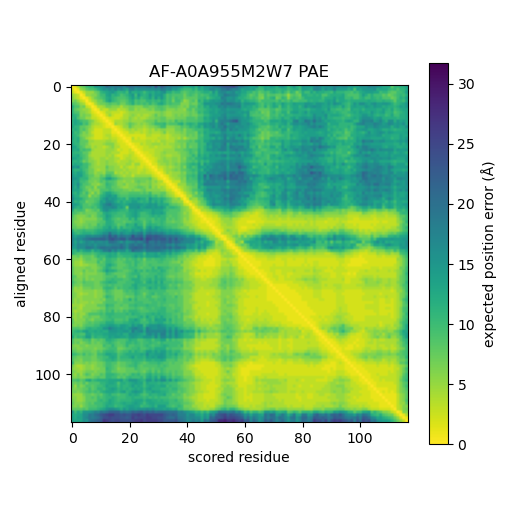61 1.623 1.00 88.50 91 TYR A C 1
ATOM 699 O O . TYR A 1 91 ? 5.524 1.428 1.247 1.00 88.50 91 TYR A O 1
ATOM 707 N N . VAL A 1 92 ? 7.747 1.691 1.074 1.00 86.25 92 VAL A N 1
ATOM 708 C CA . VAL A 1 92 ? 7.964 0.614 0.106 1.00 86.25 92 VAL A CA 1
ATOM 709 C C . VAL A 1 92 ? 8.782 -0.473 0.793 1.00 86.25 92 VAL A C 1
ATOM 711 O O . VAL A 1 92 ? 9.806 -0.173 1.401 1.00 86.25 92 VAL A O 1
ATOM 714 N N . GLU A 1 93 ? 8.322 -1.713 0.705 1.00 81.94 93 GLU A N 1
ATOM 715 C CA . GLU A 1 93 ? 8.958 -2.906 1.263 1.00 81.94 93 GLU A CA 1
ATOM 716 C C . GLU A 1 93 ? 8.952 -4.000 0.189 1.00 81.94 93 GLU A C 1
ATOM 718 O O . GLU A 1 93 ? 7.931 -4.216 -0.461 1.00 81.94 93 GLU A O 1
ATOM 723 N N . ASP A 1 94 ? 10.103 -4.630 -0.066 1.00 78.38 94 ASP A N 1
ATOM 724 C CA . ASP A 1 94 ? 10.264 -5.677 -1.093 1.00 78.38 94 ASP A CA 1
ATOM 725 C C . ASP A 1 94 ? 9.726 -5.294 -2.493 1.00 78.38 94 ASP A C 1
ATOM 727 O O . ASP A 1 94 ? 9.153 -6.106 -3.222 1.00 78.38 94 ASP A O 1
ATOM 731 N N . GLY A 1 95 ? 9.875 -4.021 -2.880 1.00 75.88 95 GLY A N 1
ATOM 732 C CA . GLY A 1 95 ? 9.368 -3.506 -4.159 1.00 75.88 95 GLY A CA 1
ATOM 733 C C . GLY A 1 95 ? 7.838 -3.402 -4.235 1.00 75.88 95 GLY A C 1
ATOM 734 O O . GLY A 1 95 ? 7.288 -3.205 -5.320 1.00 75.88 95 GLY A O 1
ATOM 735 N N . GLN A 1 96 ? 7.148 -3.510 -3.097 1.00 82.56 96 GLN A N 1
ATOM 736 C CA . GLN A 1 96 ? 5.709 -3.323 -2.950 1.00 82.56 96 GLN A CA 1
ATOM 737 C C . GLN A 1 96 ? 5.414 -2.132 -2.044 1.00 82.56 96 GLN A C 1
ATOM 739 O O . GLN A 1 96 ? 6.119 -1.844 -1.082 1.00 82.56 96 GLN A O 1
ATOM 744 N N . GLY A 1 97 ? 4.337 -1.426 -2.346 1.00 87.31 97 GLY A N 1
ATOM 745 C CA . GLY A 1 97 ? 3.821 -0.376 -1.494 1.00 87.31 97 GLY A CA 1
ATOM 746 C C . GLY A 1 97 ? 3.106 -0.945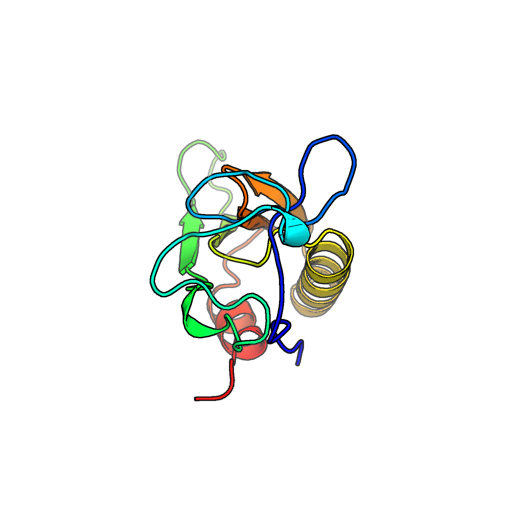 -0.271 1.00 87.31 97 GLY A C 1
ATOM 747 O O . GLY A 1 97 ? 2.278 -1.858 -0.380 1.00 87.31 97 GLY A O 1
ATOM 748 N N . VAL A 1 98 ? 3.396 -0.365 0.889 1.00 90.38 98 VAL A N 1
ATOM 749 C CA . VAL A 1 98 ? 2.764 -0.686 2.166 1.00 90.38 98 VAL A CA 1
ATOM 750 C C . VAL A 1 98 ? 2.229 0.589 2.811 1.00 90.38 98 VAL A C 1
ATOM 752 O O . VAL A 1 98 ? 2.876 1.638 2.800 1.00 90.38 98 VAL A O 1
ATOM 755 N N . ILE A 1 99 ? 1.023 0.516 3.374 1.00 92.00 99 ILE A N 1
ATOM 756 C CA . ILE A 1 99 ? 0.413 1.594 4.156 1.00 92.00 99 ILE A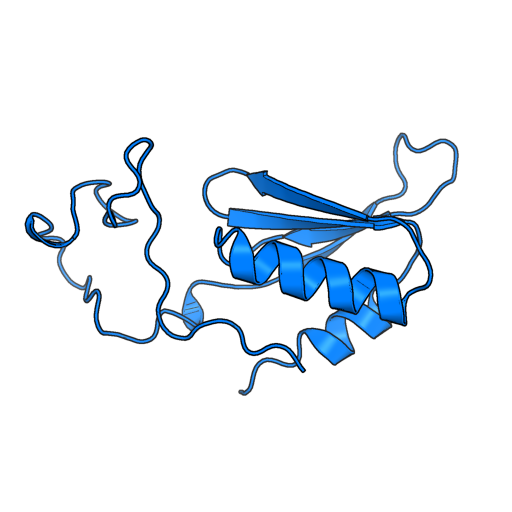 CA 1
ATOM 757 C C . ILE A 1 99 ? -0.039 1.051 5.507 1.00 92.00 99 ILE A C 1
ATOM 759 O O . ILE A 1 99 ? -0.830 0.116 5.582 1.00 92.00 99 ILE A O 1
ATOM 763 N N . GLU A 1 100 ? 0.405 1.696 6.576 1.00 91.69 100 GLU A N 1
ATOM 764 C CA . GLU A 1 100 ? -0.033 1.450 7.944 1.00 91.69 100 GLU A CA 1
ATOM 765 C C . GLU A 1 100 ? -0.938 2.585 8.423 1.00 91.69 100 GLU A C 1
ATOM 767 O O . GLU A 1 100 ? -0.615 3.765 8.277 1.00 91.69 100 GLU A O 1
ATOM 772 N N . LEU A 1 101 ? -2.055 2.244 9.057 1.00 92.12 101 LEU A N 1
ATOM 773 C CA . LEU A 1 101 ? -3.031 3.193 9.579 1.00 92.12 101 LEU A CA 1
ATOM 774 C C . LEU A 1 101 ? -3.391 2.836 11.023 1.00 92.12 101 LEU A C 1
ATOM 776 O O . LEU A 1 101 ? -3.732 1.693 11.317 1.00 92.12 101 LEU A O 1
ATOM 780 N N . GLN A 1 102 ? -3.330 3.797 11.942 1.00 90.31 102 GLN A N 1
ATOM 781 C CA . GLN A 1 102 ? -3.687 3.556 13.342 1.00 90.31 102 GLN A CA 1
ATOM 782 C C . GLN A 1 102 ? -5.193 3.300 13.475 1.00 90.31 102 GLN A C 1
ATOM 784 O O . GLN A 1 102 ? -5.987 4.088 12.980 1.00 90.31 102 GLN A O 1
ATOM 789 N N . GLY A 1 103 ? -5.580 2.234 14.178 1.00 89.69 103 GLY A N 1
ATOM 790 C CA . GLY A 1 103 ? -6.967 1.796 14.360 1.00 89.69 103 GLY A CA 1
ATOM 791 C C . GLY A 1 103 ? -7.340 0.559 13.535 1.00 89.69 103 GLY A C 1
ATOM 792 O O . GLY A 1 103 ? -6.543 0.048 12.747 1.00 89.69 103 GLY A O 1
ATOM 793 N N . ASP A 1 104 ? -8.566 0.061 13.730 1.00 90.69 104 ASP A N 1
ATOM 794 C CA . ASP A 1 104 ? -9.184 -0.936 12.843 1.00 90.69 104 ASP A CA 1
ATOM 795 C C . ASP A 1 104 ? -10.030 -0.213 11.794 1.00 90.69 104 ASP A C 1
ATOM 797 O O . ASP A 1 104 ? -11.143 0.241 12.060 1.00 90.69 104 ASP A O 1
ATOM 801 N N . HIS A 1 105 ? -9.479 -0.095 10.593 1.00 89.94 105 HIS A N 1
ATOM 802 C CA . HIS A 1 105 ? -10.104 0.573 9.461 1.00 89.94 105 HIS A CA 1
ATOM 803 C C . HIS A 1 105 ? -10.265 -0.370 8.274 1.00 89.94 105 HIS A C 1
ATOM 805 O O . HIS A 1 105 ? -10.473 0.091 7.153 1.00 89.94 105 HIS A O 1
ATOM 811 N N . ARG A 1 106 ? -10.220 -1.690 8.495 1.00 88.31 106 ARG A N 1
ATOM 812 C CA . ARG A 1 106 ? -10.311 -2.686 7.417 1.00 88.31 106 ARG A CA 1
ATOM 813 C C . ARG A 1 106 ? -11.523 -2.458 6.523 1.00 88.31 106 ARG A C 1
ATOM 815 O O . ARG A 1 106 ? -11.391 -2.438 5.307 1.00 88.31 106 ARG A O 1
ATOM 822 N N . GLY A 1 107 ? -12.693 -2.197 7.109 1.00 86.00 107 GLY A N 1
ATOM 823 C CA . GLY A 1 107 ? -13.911 -1.925 6.340 1.00 86.00 107 GLY A CA 1
ATOM 824 C C . GLY A 1 107 ? -13.819 -0.670 5.461 1.00 86.00 107 GLY A C 1
ATOM 825 O O . GLY A 1 107 ? -14.312 -0.669 4.336 1.00 86.00 107 GLY A O 1
ATOM 826 N N . LEU 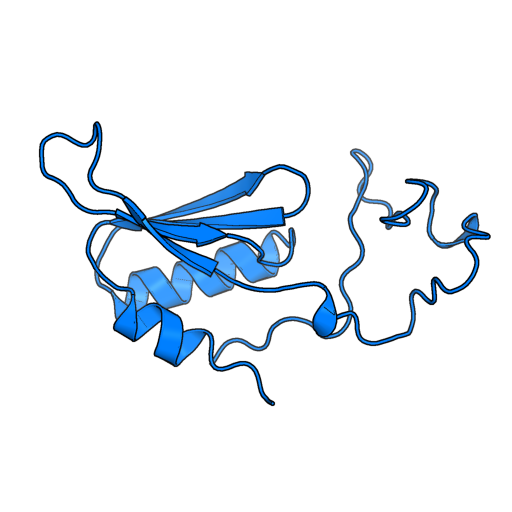A 1 108 ? -13.164 0.388 5.943 1.00 86.88 108 LEU A N 1
ATOM 827 C CA . LEU A 1 108 ? -12.931 1.617 5.178 1.00 86.88 108 LEU A CA 1
ATOM 828 C C . LEU A 1 108 ? -11.916 1.382 4.059 1.00 86.88 108 LEU A C 1
ATOM 830 O O . LEU A 1 108 ? -12.143 1.798 2.925 1.00 86.88 108 LEU A O 1
ATOM 834 N N . VAL A 1 109 ? -10.848 0.649 4.364 1.00 86.69 109 VAL A N 1
ATOM 835 C CA . VAL A 1 109 ? -9.837 0.244 3.393 1.00 86.69 109 VAL A CA 1
ATOM 836 C C . VAL A 1 109 ? -10.469 -0.594 2.285 1.00 86.69 109 VAL A C 1
ATOM 838 O O . VAL A 1 109 ? -10.317 -0.234 1.129 1.00 86.69 109 VAL A O 1
ATOM 841 N N . HIS A 1 110 ? -11.256 -1.626 2.601 1.00 83.94 110 HIS A N 1
ATOM 842 C CA . HIS A 1 110 ? -11.953 -2.442 1.598 1.00 83.94 110 HIS A CA 1
ATOM 843 C C . HIS A 1 110 ? -12.931 -1.632 0.737 1.00 83.94 110 HIS A C 1
ATOM 845 O O . HIS A 1 110 ? -13.071 -1.904 -0.451 1.00 83.94 110 HIS A O 1
ATOM 851 N N . LYS A 1 111 ? -13.600 -0.615 1.300 1.00 83.50 111 LYS A N 1
ATOM 852 C CA . LYS A 1 111 ? -14.460 0.291 0.518 1.00 83.50 111 LYS A CA 1
ATOM 853 C C . LYS A 1 111 ? -13.662 1.143 -0.468 1.00 83.50 111 LYS A C 1
ATOM 855 O O . LYS A 1 111 ? -14.159 1.425 -1.555 1.00 83.50 111 LYS A O 1
ATOM 860 N N . LEU A 1 112 ? -12.463 1.577 -0.082 1.00 81.19 112 LEU A N 1
ATOM 861 C CA . LEU A 1 112 ? -11.598 2.421 -0.907 1.00 81.19 112 LEU A CA 1
ATOM 862 C C . LEU A 1 112 ? -10.761 1.617 -1.909 1.00 81.19 112 LEU A C 1
ATOM 864 O O . LEU A 1 112 ? -10.543 2.114 -3.008 1.00 81.19 112 LEU A O 1
ATOM 868 N N . LEU A 1 113 ? -10.366 0.394 -1.545 1.00 76.50 113 LEU A N 1
ATOM 869 C CA . LEU A 1 113 ? -9.691 -0.618 -2.368 1.00 76.50 113 LEU A CA 1
ATOM 870 C C . LEU A 1 113 ? -10.642 -1.361 -3.307 1.00 76.50 113 LEU A C 1
ATOM 872 O O . LEU A 1 113 ? -10.264 -2.409 -3.818 1.00 76.50 113 LEU A O 1
ATOM 876 N N . LYS A 1 114 ? -11.869 -0.877 -3.536 1.00 60.34 114 LYS A N 1
ATOM 877 C CA . LYS A 1 114 ? -12.721 -1.433 -4.591 1.00 60.34 114 LYS A CA 1
ATOM 878 C C . LYS A 1 114 ? -12.050 -1.204 -5.944 1.00 60.34 114 LYS A C 1
ATOM 880 O O . LYS A 1 114 ? -12.313 -0.214 -6.620 1.00 60.34 114 LYS A O 1
ATOM 885 N N . ASN A 1 115 ? -11.173 -2.133 -6.287 1.00 50.41 115 ASN A N 1
ATOM 886 C CA . ASN A 1 115 ? -10.661 -2.343 -7.613 1.00 50.41 115 ASN A CA 1
ATOM 887 C C . ASN A 1 115 ? -11.838 -2.855 -8.441 1.00 50.41 115 ASN A C 1
ATOM 889 O O . ASN A 1 115 ? -12.650 -3.658 -7.971 1.00 50.41 115 ASN A O 1
ATOM 893 N N . LYS A 1 116 ? -11.986 -2.303 -9.637 1.00 37.41 116 LYS A N 1
ATOM 894 C CA . LYS A 1 116 ? -12.913 -2.822 -10.633 1.00 37.41 116 LYS A CA 1
A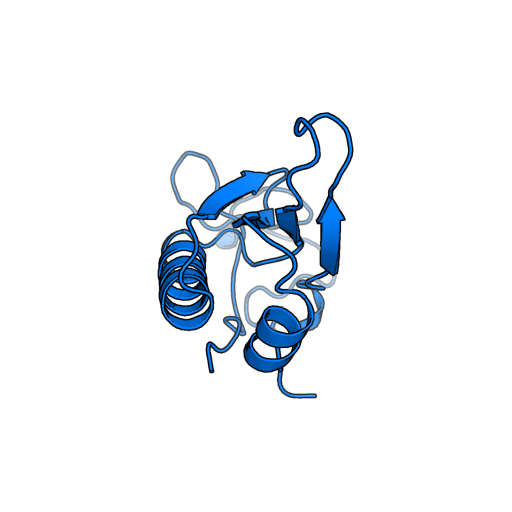TOM 895 C C . LYS A 1 116 ? -12.545 -4.282 -10.918 1.00 37.41 116 LYS A C 1
ATOM 897 O O . LYS A 1 116 ? -11.430 -4.505 -11.367 1.00 37.41 116 LYS A O 1
ATOM 902 N N . GLY A 1 117 ? -13.505 -5.190 -10.728 1.00 32.03 117 GLY A N 1
ATOM 903 C CA . GLY A 1 117 ? -13.495 -6.543 -11.300 1.00 32.03 117 GLY A CA 1
ATOM 904 C C . GLY A 1 117 ? -12.657 -7.536 -10.528 1.00 32.03 117 GLY A C 1
ATOM 905 O O . GLY A 1 117 ? -11.430 -7.518 -10.721 1.00 32.03 117 GLY A O 1
#

pLDDT: mean 79.23, std 11.22, range [32.03, 92.12]

Solvent-accessible surface area (backbone atoms only — not comparable to full-atom values): 7081 Å² total; per-residue (Å²): 129,67,82,77,67,46,66,77,66,52,59,50,100,84,68,45,49,22,32,88,88,76,68,35,44,56,93,73,55,81,60,88,94,68,60,87,87,49,70,45,49,87,74,49,63,70,44,79,44,80,48,49,80,94,47,88,81,44,44,29,22,36,37,36,40,38,67,61,41,68,65,59,40,52,53,50,50,50,53,48,30,67,74,68,75,35,62,66,52,67,52,70,54,97,79,21,14,34,39,39,34,57,36,91,45,61,74,60,48,56,65,42,63,62,67,85,129

Sequence (117 aa):
MIDIPEHFLPKDEQGREICPKCQKADAECTCPGYDPNQPQLERYSPKVLLEKKGRKGKTVTVINGLPADQCFLRDFAKKLKCQAGSGGTSYVEDGQGVIELQGDHRGLVHKLLKNKG

Nearest PDB structures (foldseek):
  7rjf-assembly2_B  TM=8.536E-01  e=7.164E-01  synthetic construct
  1dq3-assembly1_A  TM=5.874E-01  e=3.097E-01  Pyrococcus furiosus
  5jg9-assembly1_A  TM=6.801E-01  e=9.665E-01  synthetic construct
  3hyj-assembly2_D  TM=5.905E-01  e=9.665E-01  Thermotoga maritima
  7rcg-assembly1_A  TM=3.802E-01  e=1.918E-01  synthetic construct

Secondary structure (DSSP, 8-state):
--PPPS----B-TTS-BB-TTT-SBGGG---TT--TTS--GGG---EEEEE-TTTTT--EEEEEEE---HHHHHHHHHHHHHHH-S-EEEEEETTEEEEEEES--HHHHHHHT----